Protein AF-A0A4Q3J4V7-F1 (afdb_monomer_lite)

Structure (mmCIF, N/CA/C/O backbone):
data_AF-A0A4Q3J4V7-F1
#
_entry.id   AF-A0A4Q3J4V7-F1
#
loop_
_atom_site.group_PDB
_atom_site.id
_atom_site.type_symbol
_atom_site.label_atom_id
_atom_site.label_alt_id
_atom_site.label_comp_id
_atom_site.label_asym_id
_atom_site.label_entity_id
_atom_site.label_seq_id
_atom_site.pdbx_PDB_ins_code
_atom_site.Cartn_x
_atom_site.Cartn_y
_atom_site.Cartn_z
_atom_site.occupancy
_atom_site.B_iso_or_equiv
_atom_site.auth_seq_id
_atom_site.auth_comp_id
_atom_site.auth_asym_id
_atom_site.auth_atom_id
_atom_site.pdbx_PDB_model_num
ATOM 1 N N . MET A 1 1 ? 8.469 -26.541 -9.248 1.00 63.00 1 MET A N 1
ATOM 2 C CA . MET A 1 1 ? 8.929 -25.384 -8.444 1.00 63.00 1 MET A CA 1
ATOM 3 C C . MET A 1 1 ? 7.756 -24.479 -8.066 1.00 63.00 1 MET A C 1
ATOM 5 O O . MET A 1 1 ? 7.868 -23.739 -7.100 1.00 63.00 1 MET A O 1
ATOM 9 N N . ASP A 1 2 ? 6.599 -24.626 -8.721 1.00 73.81 2 ASP A N 1
ATOM 10 C CA . ASP A 1 2 ? 5.440 -23.741 -8.538 1.00 73.81 2 ASP A CA 1
ATOM 11 C C . ASP A 1 2 ? 4.666 -23.957 -7.233 1.00 73.81 2 ASP A C 1
ATOM 13 O O . ASP A 1 2 ? 4.071 -23.032 -6.686 1.00 73.81 2 ASP A O 1
ATOM 17 N N . THR A 1 3 ? 4.745 -25.159 -6.659 1.00 88.38 3 THR A N 1
ATOM 18 C CA . THR A 1 3 ? 4.132 -25.476 -5.360 1.00 88.38 3 THR A CA 1
ATOM 19 C C . THR A 1 3 ? 4.740 -24.691 -4.197 1.00 88.38 3 THR A C 1
ATOM 21 O O . THR A 1 3 ? 4.086 -24.566 -3.167 1.00 88.38 3 THR A O 1
ATOM 24 N N . LEU A 1 4 ? 5.947 -24.125 -4.355 1.00 91.31 4 LEU A N 1
ATOM 25 C CA . LEU A 1 4 ? 6.576 -23.238 -3.369 1.00 91.31 4 LEU A CA 1
ATOM 26 C C . LEU A 1 4 ? 5.940 -21.838 -3.353 1.00 91.31 4 LEU A C 1
ATOM 28 O O . LEU A 1 4 ? 5.949 -21.174 -2.316 1.00 91.31 4 LEU A O 1
ATOM 32 N N . PHE A 1 5 ? 5.349 -21.389 -4.464 1.00 91.56 5 PHE A N 1
ATOM 33 C CA . PHE A 1 5 ? 4.690 -20.084 -4.509 1.00 91.56 5 PHE A CA 1
ATOM 34 C C . PHE A 1 5 ? 3.386 -20.072 -3.714 1.00 91.56 5 PHE A C 1
ATOM 36 O O . PHE A 1 5 ? 3.064 -19.053 -3.120 1.00 91.56 5 PHE A O 1
ATOM 43 N N . ILE A 1 6 ? 2.685 -21.206 -3.603 1.00 92.62 6 ILE A N 1
ATOM 44 C CA . ILE A 1 6 ? 1.442 -21.315 -2.822 1.00 92.62 6 ILE A CA 1
ATOM 45 C C . ILE A 1 6 ? 1.646 -20.908 -1.346 1.00 92.62 6 ILE A C 1
ATOM 47 O O . ILE A 1 6 ? 0.971 -19.978 -0.894 1.00 92.62 6 ILE A O 1
ATOM 51 N N . PRO A 1 7 ? 2.561 -21.528 -0.570 1.00 93.56 7 PRO A N 1
ATOM 52 C CA . PRO A 1 7 ? 2.788 -21.121 0.814 1.00 93.56 7 PRO A CA 1
ATOM 53 C C . PRO A 1 7 ? 3.361 -19.703 0.922 1.00 93.56 7 PRO A C 1
ATOM 55 O O . PRO A 1 7 ? 3.044 -19.002 1.881 1.00 93.56 7 PRO A O 1
ATOM 58 N N . LEU A 1 8 ? 4.150 -19.243 -0.056 1.00 93.12 8 LEU A N 1
ATOM 59 C CA . LEU A 1 8 ? 4.667 -17.872 -0.072 1.00 93.12 8 LEU A CA 1
ATOM 60 C C . LEU A 1 8 ? 3.542 -16.841 -0.250 1.00 93.12 8 LEU A C 1
ATOM 62 O O . LEU A 1 8 ? 3.508 -15.839 0.462 1.00 93.12 8 LEU A O 1
ATOM 66 N N . SER A 1 9 ? 2.588 -17.104 -1.144 1.00 91.25 9 SER A N 1
ATOM 67 C CA . SER A 1 9 ? 1.397 -16.276 -1.339 1.00 91.25 9 SER A CA 1
ATOM 68 C C . SER A 1 9 ? 0.506 -16.265 -0.098 1.00 91.25 9 SER A C 1
ATOM 70 O O . SER A 1 9 ? 0.012 -15.205 0.283 1.00 91.25 9 SER A O 1
ATOM 72 N N . LEU A 1 10 ? 0.346 -17.407 0.582 1.00 92.62 10 LEU A N 1
ATOM 73 C CA . LEU A 1 10 ? -0.368 -17.471 1.862 1.00 92.62 10 LEU A CA 1
ATOM 74 C C . LEU A 1 10 ? 0.331 -16.638 2.943 1.00 92.62 10 LEU A C 1
ATOM 76 O O . LEU A 1 10 ? -0.327 -15.879 3.653 1.00 92.62 10 LEU A O 1
ATOM 80 N N . ALA A 1 11 ? 1.660 -16.729 3.041 1.00 94.25 11 ALA A N 1
ATOM 81 C CA . ALA A 1 11 ? 2.442 -15.932 3.981 1.00 94.25 11 ALA A CA 1
ATOM 82 C C . ALA A 1 11 ? 2.328 -14.427 3.685 1.00 94.25 11 ALA A C 1
ATOM 84 O O . ALA A 1 11 ? 2.084 -13.638 4.598 1.00 94.25 11 ALA A O 1
ATOM 85 N N . ALA A 1 12 ? 2.428 -14.030 2.413 1.00 91.81 12 ALA A N 1
ATOM 86 C CA . ALA A 1 12 ? 2.227 -12.648 1.984 1.00 91.81 12 ALA A CA 1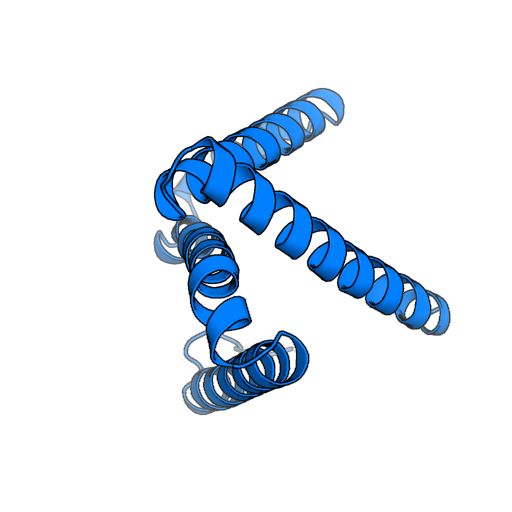
ATOM 87 C C . ALA A 1 12 ? 0.817 -12.142 2.332 1.00 91.81 12 ALA A C 1
ATOM 89 O O . ALA A 1 12 ? 0.672 -11.041 2.860 1.00 91.81 12 ALA A O 1
ATOM 90 N N . GLY A 1 13 ? -0.216 -12.967 2.130 1.00 90.62 13 GLY A N 1
ATOM 91 C CA . GLY A 1 13 ? -1.581 -12.665 2.570 1.00 90.62 13 GLY A CA 1
ATOM 92 C C . GLY A 1 13 ? -1.689 -12.485 4.089 1.00 90.62 13 GLY A C 1
ATOM 93 O O . GLY A 1 13 ? -2.338 -11.552 4.557 1.00 90.62 13 GLY A O 1
ATOM 94 N N . GLY A 1 14 ? -0.992 -13.314 4.871 1.00 92.69 14 GLY A N 1
ATOM 95 C CA . GLY A 1 14 ? -0.904 -13.172 6.327 1.00 92.69 14 GLY A CA 1
ATOM 96 C C . GLY A 1 14 ? -0.281 -11.843 6.769 1.00 92.69 14 GLY A C 1
ATOM 97 O O . GLY A 1 14 ? -0.772 -11.211 7.706 1.00 92.69 14 GLY A O 1
ATOM 98 N N . LEU A 1 15 ? 0.742 -11.360 6.056 1.00 93.06 15 LEU A N 1
ATOM 99 C CA . LEU A 1 15 ? 1.347 -10.050 6.320 1.00 93.06 15 LEU A CA 1
ATOM 100 C C . LEU A 1 15 ? 0.357 -8.893 6.115 1.00 93.06 15 LEU A C 1
ATOM 102 O O . LEU A 1 15 ? 0.439 -7.902 6.839 1.00 93.06 15 LEU A O 1
ATOM 106 N N . LEU A 1 16 ? -0.617 -9.020 5.204 1.00 90.56 16 LEU A N 1
ATOM 107 C CA . LEU A 1 16 ? -1.662 -8.003 5.023 1.00 90.56 16 LEU A CA 1
ATOM 108 C C . LEU A 1 16 ? -2.578 -7.888 6.249 1.00 90.56 16 LEU A C 1
ATOM 110 O O . LEU A 1 16 ? -3.010 -6.788 6.591 1.00 90.56 16 LEU A O 1
ATOM 114 N N . ALA A 1 17 ? -2.843 -8.992 6.954 1.00 89.44 17 ALA A N 1
ATOM 115 C CA . ALA A 1 17 ? -3.605 -8.953 8.203 1.00 89.44 17 ALA A CA 1
ATOM 116 C C . ALA A 1 17 ? -2.829 -8.224 9.313 1.00 89.44 17 ALA A C 1
ATOM 118 O O . ALA A 1 17 ? -3.397 -7.401 10.036 1.00 89.44 17 ALA A O 1
ATOM 119 N N . VAL A 1 18 ? -1.517 -8.471 9.406 1.00 91.88 18 VAL A N 1
ATOM 120 C CA . VAL A 1 18 ? -0.622 -7.758 10.334 1.00 91.88 18 VAL A CA 1
ATOM 121 C C . VAL A 1 18 ? -0.588 -6.266 10.004 1.00 91.88 18 VAL A C 1
ATOM 123 O O . VAL A 1 18 ? -0.755 -5.435 10.899 1.00 91.88 18 VAL A O 1
ATOM 126 N N . GLN A 1 19 ? -0.444 -5.926 8.720 1.00 92.56 19 GLN A N 1
ATOM 127 C CA . GLN A 1 19 ? -0.490 -4.551 8.235 1.00 92.56 19 GLN A CA 1
ATOM 128 C C . GLN A 1 19 ? -1.808 -3.876 8.632 1.00 92.56 19 GLN A C 1
ATOM 130 O O . GLN A 1 19 ? -1.780 -2.823 9.259 1.00 92.56 19 GLN A O 1
ATOM 135 N N . ALA A 1 20 ? -2.962 -4.491 8.362 1.00 90.88 20 ALA A N 1
ATOM 136 C CA . ALA A 1 20 ? -4.260 -3.920 8.724 1.00 90.88 20 ALA A CA 1
ATOM 137 C C . ALA A 1 20 ? -4.386 -3.629 10.233 1.00 90.88 20 ALA A C 1
ATOM 139 O O . ALA A 1 20 ? -4.896 -2.574 10.622 1.00 90.88 20 ALA A O 1
ATOM 140 N N . GLY A 1 21 ? -3.873 -4.522 11.088 1.00 91.56 21 GLY A N 1
ATOM 141 C CA . GLY A 1 21 ? -3.799 -4.302 12.534 1.00 91.56 21 GLY A CA 1
ATOM 142 C C . GLY A 1 21 ? -2.911 -3.111 12.909 1.00 91.56 21 GLY A C 1
ATOM 143 O O . GLY A 1 21 ? -3.335 -2.236 13.668 1.00 91.56 21 GLY A O 1
ATOM 144 N N . ALA A 1 22 ? -1.707 -3.028 12.336 1.00 94.81 22 ALA A N 1
ATOM 145 C CA . ALA A 1 22 ? -0.797 -1.900 12.541 1.00 94.81 22 ALA A CA 1
ATOM 146 C C . ALA A 1 22 ? -1.416 -0.567 12.075 1.00 94.81 22 ALA A C 1
ATOM 148 O O . ALA A 1 22 ? -1.323 0.441 12.779 1.00 94.81 22 ALA A O 1
ATOM 149 N N . ASN A 1 23 ? -2.121 -0.567 10.938 1.00 93.75 23 ASN A N 1
ATOM 150 C CA . ASN A 1 23 ? -2.818 0.600 10.385 1.00 93.75 23 ASN A CA 1
ATOM 151 C C . ASN A 1 23 ? -3.903 1.103 11.330 1.00 93.75 23 ASN A C 1
ATOM 153 O O . ASN A 1 23 ? -3.999 2.303 11.580 1.00 93.75 23 ASN A O 1
ATOM 157 N N . ALA A 1 24 ? -4.703 0.188 11.881 1.00 93.81 24 ALA A N 1
ATOM 158 C CA . ALA A 1 24 ? -5.760 0.531 12.821 1.00 93.81 24 ALA A CA 1
ATOM 159 C C . ALA A 1 24 ? -5.192 1.162 14.100 1.00 93.81 24 ALA A C 1
ATOM 161 O O . ALA A 1 24 ? -5.722 2.161 14.586 1.00 93.81 24 ALA A O 1
ATOM 162 N N . GLN A 1 25 ? -4.089 0.626 14.629 1.00 96.19 25 GLN A N 1
ATOM 163 C CA . GLN A 1 25 ? -3.445 1.175 15.823 1.00 96.19 25 GLN A CA 1
ATOM 164 C C . GLN A 1 25 ? -2.812 2.545 15.556 1.00 96.19 25 GLN A C 1
ATOM 166 O O . GLN A 1 25 ? -3.015 3.473 16.338 1.00 96.19 25 GLN A O 1
ATOM 171 N N . LEU A 1 26 ? -2.127 2.713 14.422 1.00 96.25 26 LEU A N 1
ATOM 172 C CA . LEU A 1 26 ? -1.565 4.005 14.032 1.00 96.25 26 LEU A CA 1
ATOM 173 C C . LEU A 1 26 ? -2.663 5.043 13.751 1.00 96.25 26 LEU A C 1
ATOM 175 O O . LEU A 1 26 ? -2.519 6.206 14.122 1.00 96.25 26 LEU A O 1
ATOM 179 N N . SER A 1 27 ? -3.790 4.634 13.164 1.00 97.12 27 SER A N 1
ATOM 180 C CA . SER A 1 27 ? -4.954 5.506 12.960 1.00 97.12 27 SER A CA 1
ATOM 181 C C . SER A 1 27 ? -5.573 5.958 14.274 1.00 97.12 27 SER A C 1
ATOM 183 O O . SER A 1 27 ? -6.009 7.101 14.360 1.00 97.12 27 SER A O 1
ATOM 185 N N . LYS A 1 28 ? -5.613 5.096 15.297 1.00 96.44 28 LYS A N 1
ATOM 186 C CA . LYS A 1 28 ? -6.057 5.494 16.639 1.00 96.44 28 LYS A CA 1
ATOM 187 C C . LYS A 1 28 ? -5.089 6.494 17.266 1.00 96.44 28 LYS A C 1
ATOM 189 O O . LYS A 1 28 ? -5.536 7.496 17.805 1.00 96.44 28 LYS A O 1
ATOM 194 N N . ALA A 1 29 ? -3.783 6.248 17.157 1.00 97.50 2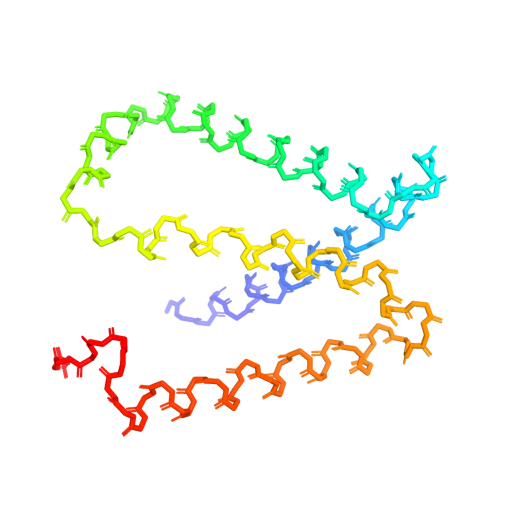9 ALA A N 1
ATOM 195 C CA . ALA A 1 29 ? -2.756 7.122 17.726 1.00 97.50 29 ALA A CA 1
ATOM 196 C C . ALA A 1 29 ? -2.713 8.510 17.063 1.00 97.50 29 ALA A C 1
ATOM 198 O O . ALA A 1 29 ? -2.514 9.514 17.736 1.00 97.50 29 ALA A O 1
ATOM 199 N N . THR A 1 30 ? -2.915 8.571 15.746 1.00 96.75 30 THR A N 1
ATOM 200 C CA . THR A 1 30 ? -2.911 9.823 14.969 1.00 96.75 30 THR A CA 1
ATOM 201 C C . THR A 1 30 ? -4.280 10.502 14.897 1.00 96.75 30 THR A C 1
ATOM 203 O O . THR A 1 30 ? -4.378 11.626 14.412 1.00 96.75 30 THR A O 1
ATOM 206 N N . GLY A 1 31 ? -5.350 9.821 15.318 1.00 96.69 31 GLY A N 1
ATOM 207 C CA . GLY A 1 31 ? -6.729 10.292 15.177 1.00 96.69 31 GLY A CA 1
ATOM 208 C C . GLY A 1 31 ? -7.236 10.373 13.730 1.00 96.69 31 GLY A C 1
ATOM 209 O O . GLY A 1 31 ? -8.326 10.891 13.505 1.00 96.69 31 GLY A O 1
ATOM 210 N N . SER A 1 32 ? -6.477 9.887 12.737 1.00 95.94 32 SER A N 1
ATOM 211 C CA . SER A 1 32 ? -6.842 9.993 11.321 1.00 95.94 32 SER A CA 1
ATOM 212 C C . SER A 1 32 ? -6.364 8.788 10.497 1.00 95.94 32 SER A C 1
ATOM 214 O O . SER A 1 32 ? -5.162 8.507 10.459 1.00 95.94 32 SER A O 1
ATOM 216 N N . PRO A 1 33 ? -7.264 8.104 9.761 1.00 93.56 33 PRO A N 1
ATOM 217 C CA . PRO A 1 33 ? -6.885 6.995 8.884 1.00 93.56 33 PRO A CA 1
ATOM 218 C C . PRO A 1 33 ? -5.993 7.464 7.731 1.00 93.56 33 PRO A C 1
ATOM 220 O O . PRO A 1 33 ? -5.094 6.738 7.309 1.00 93.56 33 PRO A O 1
ATOM 223 N N . PHE A 1 34 ? -6.191 8.697 7.255 1.00 95.69 34 PHE A N 1
ATOM 224 C CA . PHE A 1 34 ? -5.380 9.283 6.191 1.00 95.69 34 PHE A CA 1
ATOM 225 C C . PHE A 1 34 ? -3.966 9.596 6.677 1.00 95.69 34 PHE A C 1
ATOM 227 O O . PHE A 1 34 ? -3.007 9.251 5.997 1.00 95.69 34 PHE A O 1
ATOM 234 N N . ALA A 1 35 ? -3.817 10.170 7.877 1.00 95.44 35 ALA A N 1
ATOM 235 C CA . ALA A 1 35 ? -2.497 10.436 8.450 1.00 95.44 35 ALA A CA 1
ATOM 236 C C . ALA A 1 35 ? -1.711 9.135 8.673 1.00 95.44 35 ALA A C 1
ATOM 238 O O . ALA A 1 35 ? -0.558 9.029 8.256 1.00 95.44 35 ALA A O 1
ATOM 239 N N . ALA A 1 36 ? -2.353 8.119 9.260 1.00 94.94 36 ALA A N 1
ATOM 240 C CA . ALA A 1 36 ? -1.739 6.811 9.472 1.00 94.94 36 ALA A CA 1
ATOM 241 C C . ALA A 1 36 ? -1.300 6.146 8.162 1.00 94.94 36 ALA A C 1
ATOM 243 O O . ALA A 1 36 ? -0.177 5.653 8.062 1.00 94.94 36 ALA A O 1
ATOM 244 N N . THR A 1 37 ? -2.165 6.173 7.146 1.00 94.06 37 THR A N 1
ATOM 245 C CA . THR A 1 37 ? -1.863 5.600 5.830 1.00 94.06 37 THR A CA 1
ATOM 246 C C . THR A 1 37 ? -0.701 6.327 5.157 1.00 94.06 37 THR A C 1
ATOM 248 O O . THR A 1 37 ? 0.218 5.676 4.667 1.00 94.06 37 THR A O 1
ATOM 251 N N . THR A 1 38 ? -0.684 7.663 5.191 1.00 95.12 38 THR A N 1
ATOM 252 C CA . THR A 1 38 ? 0.417 8.469 4.644 1.00 95.12 38 THR A CA 1
ATOM 253 C C . THR A 1 38 ? 1.748 8.114 5.296 1.00 95.12 38 THR A C 1
ATOM 255 O O . THR A 1 38 ? 2.718 7.857 4.587 1.00 95.12 38 THR A O 1
ATOM 258 N N . ILE A 1 39 ? 1.801 8.039 6.633 1.00 95.19 39 ILE A N 1
ATOM 259 C CA . ILE A 1 39 ? 3.029 7.689 7.364 1.00 95.19 39 ILE A CA 1
ATOM 260 C C . ILE A 1 39 ? 3.557 6.326 6.907 1.00 95.19 39 ILE A C 1
ATOM 262 O O . ILE A 1 39 ? 4.741 6.191 6.607 1.00 95.19 39 ILE A O 1
ATOM 266 N N . GLN A 1 40 ? 2.690 5.319 6.807 1.00 92.81 40 GLN A N 1
ATOM 267 C CA . GLN A 1 40 ? 3.130 3.984 6.412 1.00 92.81 40 GLN A CA 1
ATOM 268 C C . GLN A 1 40 ? 3.567 3.882 4.957 1.00 92.81 40 GLN A C 1
ATOM 270 O O . GLN A 1 40 ? 4.571 3.232 4.676 1.00 92.81 40 GLN A O 1
ATOM 275 N N . VAL A 1 41 ? 2.847 4.523 4.036 1.00 93.06 41 VAL A N 1
ATOM 276 C CA . VAL A 1 41 ? 3.225 4.528 2.618 1.00 93.06 41 VAL A CA 1
ATOM 277 C C . VAL A 1 41 ? 4.572 5.227 2.433 1.00 93.06 41 VAL A C 1
ATOM 279 O O . VAL A 1 41 ? 5.409 4.729 1.685 1.00 93.06 41 VAL A O 1
ATOM 282 N N . VAL A 1 42 ? 4.833 6.316 3.165 1.00 95.06 42 VAL A N 1
ATOM 283 C CA . VAL A 1 42 ? 6.145 6.980 3.165 1.00 95.06 42 VAL A CA 1
ATOM 284 C C . VAL A 1 42 ? 7.234 6.054 3.706 1.00 95.06 42 VAL A C 1
ATOM 286 O O . VAL A 1 42 ? 8.271 5.913 3.066 1.00 95.06 42 VAL A O 1
ATOM 289 N N . LEU A 1 43 ? 7.010 5.379 4.838 1.00 95.25 43 LEU A N 1
ATOM 290 C CA . LEU A 1 43 ? 7.987 4.435 5.395 1.00 95.25 43 LEU A CA 1
ATOM 291 C C . LEU A 1 43 ? 8.286 3.275 4.434 1.00 95.25 43 LEU A C 1
ATOM 293 O O . LEU A 1 43 ? 9.448 2.921 4.242 1.00 95.25 43 LEU A O 1
ATOM 297 N N . ALA A 1 44 ? 7.258 2.720 3.790 1.00 93.94 44 ALA A N 1
ATOM 298 C CA . ALA A 1 44 ? 7.416 1.675 2.785 1.00 93.94 44 ALA A CA 1
ATOM 299 C C . ALA A 1 44 ? 8.191 2.177 1.554 1.00 93.94 44 ALA A C 1
ATOM 301 O O . ALA A 1 44 ? 9.109 1.504 1.088 1.00 93.94 44 ALA A O 1
ATOM 302 N N . ALA A 1 45 ? 7.872 3.376 1.057 1.00 93.88 45 ALA A N 1
ATOM 303 C CA . ALA A 1 45 ? 8.574 3.987 -0.068 1.00 93.88 45 ALA A CA 1
ATOM 304 C C . ALA A 1 45 ? 10.053 4.256 0.252 1.00 93.88 45 ALA A C 1
ATOM 306 O O . ALA A 1 45 ? 10.917 3.969 -0.574 1.00 93.88 45 ALA A O 1
ATOM 307 N N . LEU A 1 46 ? 10.360 4.748 1.458 1.00 96.62 46 LEU A N 1
ATOM 308 C CA . LEU A 1 46 ? 11.735 4.963 1.915 1.00 96.62 46 LEU A CA 1
ATOM 309 C C . LEU A 1 46 ? 12.512 3.649 2.018 1.00 96.62 46 LEU A C 1
ATOM 311 O O . LEU A 1 46 ? 13.652 3.583 1.564 1.00 96.62 46 LEU A O 1
ATOM 315 N N . LEU A 1 47 ? 11.896 2.593 2.557 1.00 96.50 47 LEU A N 1
ATOM 316 C CA . LEU A 1 47 ? 12.508 1.265 2.602 1.00 96.50 47 LEU A CA 1
ATOM 317 C C . LEU A 1 47 ? 12.849 0.767 1.191 1.00 96.50 47 LEU A C 1
ATOM 319 O O . LEU A 1 47 ? 13.978 0.349 0.947 1.00 96.50 47 LEU A O 1
ATOM 323 N N . LEU A 1 48 ? 11.901 0.846 0.253 1.00 95.25 48 LEU A N 1
ATOM 324 C CA . LEU A 1 48 ? 12.119 0.423 -1.133 1.00 95.25 48 LEU A CA 1
ATOM 325 C C . LEU A 1 48 ? 13.177 1.274 -1.841 1.00 95.25 48 LEU A C 1
ATOM 327 O O . LEU A 1 48 ? 13.981 0.735 -2.597 1.00 95.25 48 LEU A O 1
ATOM 331 N N . LEU A 1 49 ? 13.229 2.579 -1.567 1.00 95.50 49 LEU A N 1
ATOM 332 C CA . LEU A 1 49 ? 14.271 3.462 -2.085 1.00 95.50 49 LEU A CA 1
ATOM 333 C C . LEU A 1 49 ? 15.660 3.046 -1.581 1.00 95.50 49 LEU A C 1
ATOM 335 O O . LEU A 1 49 ? 16.595 2.957 -2.374 1.00 95.50 49 LEU A O 1
ATOM 339 N N . ILE A 1 50 ? 15.794 2.745 -0.285 1.00 96.75 50 ILE A N 1
ATOM 340 C CA . ILE A 1 50 ? 17.048 2.249 0.296 1.00 96.75 50 ILE A CA 1
ATOM 341 C C . ILE A 1 50 ? 17.451 0.932 -0.372 1.00 96.75 50 ILE A C 1
ATOM 343 O O . ILE A 1 50 ? 18.590 0.796 -0.810 1.00 96.75 50 ILE A O 1
ATOM 347 N N . VAL A 1 51 ? 16.520 -0.015 -0.518 1.00 97.25 51 VAL A N 1
ATOM 348 C CA . VAL A 1 51 ? 16.781 -1.291 -1.202 1.00 97.25 51 VAL A CA 1
ATOM 349 C C . VAL A 1 51 ? 17.219 -1.066 -2.652 1.00 97.25 51 VAL A C 1
ATOM 351 O O . VAL A 1 51 ? 18.185 -1.686 -3.097 1.00 97.25 51 VAL A O 1
AT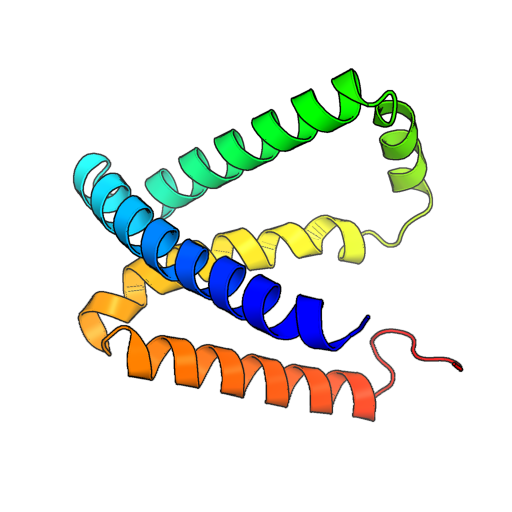OM 354 N N . ALA A 1 52 ? 16.579 -0.153 -3.386 1.00 96.75 52 ALA A N 1
ATOM 355 C CA . ALA A 1 52 ? 16.956 0.167 -4.763 1.00 96.75 52 ALA A CA 1
ATOM 356 C C . ALA A 1 52 ? 18.386 0.729 -4.860 1.00 96.75 52 ALA A C 1
ATOM 358 O O . ALA A 1 52 ? 19.143 0.374 -5.763 1.00 96.75 52 ALA A O 1
ATOM 359 N N . ILE A 1 53 ? 18.788 1.568 -3.902 1.00 96.44 53 ILE A N 1
ATOM 360 C CA . ILE A 1 53 ? 20.157 2.093 -3.819 1.00 96.44 53 ILE A CA 1
ATOM 361 C C . ILE A 1 53 ? 21.148 0.968 -3.494 1.00 96.44 53 ILE A C 1
ATOM 363 O O . ILE A 1 53 ? 22.146 0.820 -4.195 1.00 96.44 53 ILE A O 1
ATOM 367 N N . LEU A 1 54 ? 20.864 0.149 -2.477 1.00 97.25 54 LEU A N 1
ATOM 368 C CA . LEU A 1 54 ? 21.752 -0.933 -2.029 1.00 97.25 54 LEU A CA 1
ATOM 369 C C . LEU A 1 54 ? 21.934 -2.036 -3.079 1.00 97.25 54 LEU A C 1
ATOM 371 O O . LEU A 1 54 ? 22.984 -2.668 -3.133 1.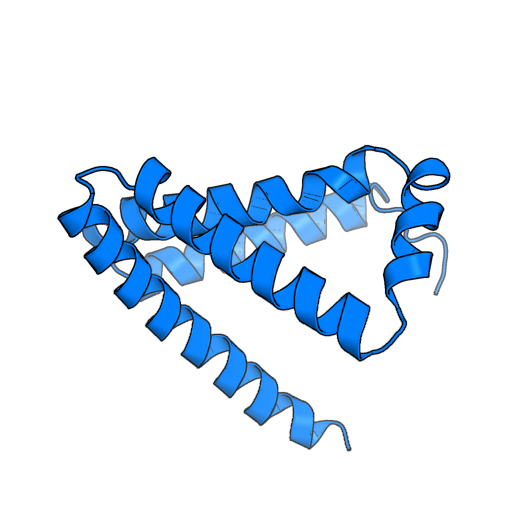00 97.25 54 LEU A O 1
ATOM 375 N N . THR A 1 55 ? 20.928 -2.254 -3.924 1.00 97.38 55 THR A N 1
ATOM 376 C CA . THR A 1 55 ? 20.981 -3.214 -5.038 1.00 97.38 55 THR A CA 1
ATOM 377 C C . THR A 1 55 ? 21.558 -2.618 -6.325 1.00 97.38 55 THR A C 1
ATOM 379 O O . THR A 1 55 ? 21.676 -3.329 -7.319 1.00 97.38 55 THR A O 1
ATOM 382 N N . GLY A 1 56 ? 21.911 -1.326 -6.342 1.00 94.25 56 GLY A N 1
ATOM 383 C CA . GLY A 1 56 ? 22.429 -0.640 -7.531 1.00 94.25 56 GLY A CA 1
ATOM 384 C C . GLY A 1 56 ? 21.389 -0.415 -8.635 1.00 94.25 56 GLY A C 1
ATOM 385 O O . GLY A 1 56 ? 21.747 -0.113 -9.770 1.00 94.25 56 GLY A O 1
ATOM 386 N N . THR A 1 57 ? 20.097 -0.545 -8.325 1.00 94.25 57 THR A N 1
ATOM 387 C CA . THR A 1 57 ? 18.992 -0.438 -9.293 1.00 94.25 57 THR A CA 1
ATOM 388 C C . THR A 1 57 ? 18.386 0.965 -9.372 1.00 94.25 57 THR A C 1
ATOM 390 O O . THR A 1 57 ? 17.470 1.201 -10.156 1.00 94.25 57 THR A O 1
ATOM 393 N N . SER A 1 58 ? 18.917 1.939 -8.628 1.00 90.50 58 SER A N 1
ATOM 394 C CA . SER A 1 58 ? 18.419 3.324 -8.604 1.00 90.50 58 SER A CA 1
ATOM 395 C C . SER A 1 58 ? 18.439 4.025 -9.972 1.00 90.50 58 SER A C 1
ATOM 397 O O . SER A 1 58 ? 17.605 4.892 -10.230 1.00 90.50 58 SER A O 1
ATOM 399 N N . ALA A 1 59 ? 19.325 3.624 -10.890 1.00 90.44 59 ALA A N 1
ATOM 400 C CA . ALA A 1 59 ? 19.339 4.138 -12.262 1.00 90.44 59 ALA A CA 1
ATOM 401 C C . ALA A 1 59 ? 18.033 3.837 -13.031 1.00 90.44 59 ALA A C 1
ATOM 403 O O . ALA A 1 59 ? 17.665 4.589 -13.936 1.00 90.44 59 ALA A O 1
ATOM 404 N N . ALA A 1 60 ? 17.290 2.791 -12.640 1.00 89.38 60 ALA A N 1
ATOM 405 C CA . ALA A 1 60 ? 16.025 2.407 -13.268 1.00 89.38 60 ALA A CA 1
ATOM 406 C C . ALA A 1 60 ? 14.934 3.484 -13.138 1.00 89.38 60 ALA A C 1
ATOM 408 O O . ALA A 1 60 ? 14.050 3.562 -13.992 1.00 89.38 60 ALA A O 1
ATOM 409 N N . PHE A 1 61 ? 15.018 4.376 -12.141 1.00 88.44 61 PHE A N 1
ATOM 410 C CA . PHE A 1 61 ? 14.080 5.496 -12.006 1.00 88.44 61 PHE A CA 1
ATOM 411 C C . PHE A 1 61 ? 14.110 6.451 -13.212 1.00 88.44 61 PHE A C 1
ATOM 413 O O . PHE A 1 61 ? 13.109 7.109 -13.497 1.00 88.44 61 PHE A O 1
ATOM 420 N N . GLY A 1 62 ? 15.211 6.492 -13.975 1.00 87.50 62 GLY A N 1
ATOM 421 C CA . GLY A 1 62 ? 15.308 7.274 -15.212 1.00 87.50 62 GLY A CA 1
ATOM 422 C C . GLY A 1 62 ? 14.322 6.835 -16.304 1.00 87.50 62 GLY A C 1
ATOM 423 O O . GLY A 1 62 ? 13.923 7.657 -17.132 1.00 87.50 62 GLY A O 1
ATOM 424 N N . GLY A 1 63 ? 13.867 5.577 -16.272 1.00 87.38 63 GLY A N 1
ATOM 425 C CA . GLY A 1 63 ? 12.889 5.028 -17.214 1.00 87.38 63 GLY A CA 1
ATOM 426 C C . GLY A 1 63 ? 11.488 5.631 -17.085 1.00 87.38 63 GLY A C 1
ATOM 427 O O . GLY A 1 63 ? 10.701 5.529 -18.021 1.00 87.38 63 GLY A O 1
ATOM 428 N N . LEU A 1 64 ? 11.183 6.328 -15.983 1.00 85.31 64 LEU A N 1
ATOM 429 C CA . LEU A 1 64 ? 9.857 6.899 -15.717 1.00 85.31 64 LEU A CA 1
ATOM 430 C C . LEU A 1 64 ? 9.379 7.861 -16.818 1.00 85.31 64 LEU A C 1
ATOM 432 O O . LEU A 1 64 ? 8.183 7.970 -17.065 1.00 85.31 64 LEU A O 1
ATOM 436 N N . ARG A 1 65 ? 10.307 8.528 -17.517 1.00 84.50 65 ARG A N 1
ATOM 437 C CA . ARG A 1 65 ? 9.992 9.454 -18.621 1.00 84.50 65 ARG A CA 1
ATOM 438 C C . ARG A 1 65 ? 9.386 8.768 -19.848 1.00 84.50 65 ARG A C 1
ATOM 440 O O . ARG A 1 65 ? 8.722 9.435 -20.631 1.00 84.50 65 ARG A O 1
ATOM 447 N N . ALA A 1 66 ? 9.651 7.476 -20.033 1.00 87.38 66 ALA A N 1
ATOM 448 C CA . ALA A 1 66 ? 9.215 6.710 -21.199 1.00 87.38 66 ALA A CA 1
ATOM 449 C C . ALA A 1 66 ? 7.896 5.956 -20.964 1.00 87.38 66 ALA A C 1
ATOM 451 O O . ALA A 1 66 ? 7.392 5.300 -21.872 1.00 87.38 66 ALA A O 1
ATOM 452 N N . VAL A 1 67 ? 7.345 6.020 -19.750 1.00 87.00 67 VAL A N 1
ATOM 453 C CA . VAL A 1 67 ? 6.188 5.224 -19.342 1.00 87.00 67 VAL A CA 1
ATOM 454 C C . VAL A 1 67 ? 4.930 6.103 -19.322 1.00 87.00 67 VAL A C 1
ATOM 456 O O . VAL A 1 67 ? 5.007 7.254 -18.882 1.00 87.00 67 VAL A O 1
ATOM 459 N N . PRO A 1 68 ? 3.757 5.598 -19.756 1.00 88.69 68 PRO A N 1
ATOM 460 C CA . PRO A 1 68 ? 2.494 6.306 -19.591 1.00 88.69 68 PRO A CA 1
ATOM 461 C C . PRO A 1 68 ? 2.283 6.752 -18.141 1.00 88.69 68 PRO A C 1
ATOM 463 O O . PRO A 1 68 ? 2.454 5.969 -17.206 1.00 88.69 68 PRO A O 1
ATOM 466 N N . TRP A 1 69 ? 1.865 8.007 -17.954 1.00 84.75 69 TRP A N 1
ATOM 467 C CA . TRP A 1 69 ? 1.684 8.615 -16.629 1.00 84.75 69 TRP A CA 1
ATOM 468 C C . TRP A 1 69 ? 0.799 7.771 -15.697 1.00 84.75 69 TRP A C 1
ATOM 470 O O . TRP A 1 69 ? 1.033 7.737 -14.489 1.00 84.75 69 TRP A O 1
ATOM 480 N N . TRP A 1 70 ? -0.176 7.047 -16.257 1.00 83.75 70 TRP A N 1
ATOM 481 C CA . TRP A 1 70 ? -1.103 6.226 -15.490 1.00 83.75 70 TRP A CA 1
ATOM 482 C C . TRP A 1 70 ? -0.448 5.001 -14.825 1.00 83.75 70 TRP A C 1
ATOM 484 O O . TRP A 1 70 ? -0.924 4.560 -13.782 1.00 83.75 70 TRP A O 1
ATOM 494 N N . HIS A 1 71 ? 0.684 4.493 -15.336 1.00 85.69 71 HIS A N 1
ATOM 495 C CA . HIS A 1 71 ? 1.439 3.438 -14.641 1.00 85.69 71 HIS A CA 1
ATOM 496 C C . HIS A 1 71 ? 2.007 3.963 -13.315 1.00 85.69 71 HIS A C 1
ATOM 498 O O . HIS A 1 71 ? 2.007 3.257 -12.309 1.00 85.69 71 HIS A O 1
ATOM 504 N N . ALA A 1 72 ? 2.462 5.221 -13.295 1.00 83.38 72 ALA A N 1
ATOM 505 C CA . ALA A 1 72 ? 3.088 5.824 -12.121 1.00 83.38 72 ALA A CA 1
ATOM 506 C C . ALA A 1 72 ? 2.080 6.090 -10.991 1.00 83.38 72 ALA A C 1
ATOM 508 O O . ALA A 1 72 ? 2.373 5.856 -9.820 1.00 83.38 72 ALA A O 1
ATOM 509 N N . ILE A 1 73 ? 0.865 6.529 -11.330 1.00 85.50 73 ILE A N 1
ATOM 510 C CA . ILE A 1 73 ? -0.213 6.743 -10.348 1.00 85.50 73 ILE A CA 1
ATOM 511 C C . ILE A 1 73 ? -0.889 5.450 -9.874 1.00 85.50 73 ILE A C 1
ATOM 513 O O . ILE A 1 73 ? -1.707 5.517 -8.959 1.00 85.50 73 ILE A O 1
ATOM 517 N N . GLY A 1 74 ? -0.514 4.270 -10.383 1.00 83.75 74 GLY A N 1
ATOM 518 C CA . GLY A 1 74 ? -0.993 2.989 -9.845 1.00 83.75 74 GLY A CA 1
ATOM 519 C C . GLY A 1 74 ? -0.766 2.849 -8.331 1.00 83.75 74 GLY A C 1
ATOM 520 O O . GLY A 1 74 ? -1.603 2.294 -7.622 1.00 83.75 74 GLY A O 1
ATOM 521 N N . GLY A 1 75 ? 0.299 3.461 -7.795 1.00 83.25 75 GLY A N 1
ATOM 522 C CA . GLY A 1 75 ? 0.573 3.503 -6.353 1.00 83.25 75 GLY A CA 1
ATOM 523 C C . GLY A 1 75 ? -0.485 4.238 -5.512 1.00 83.25 75 GLY A C 1
ATOM 524 O O . GLY A 1 75 ? -0.610 3.965 -4.318 1.00 83.25 75 GLY A O 1
ATOM 525 N N . VAL A 1 76 ? -1.298 5.117 -6.113 1.00 89.19 76 VAL A N 1
ATOM 526 C CA . VAL A 1 76 ? -2.418 5.787 -5.426 1.00 89.19 76 VAL A CA 1
ATOM 527 C C . VAL A 1 76 ? -3.466 4.766 -4.976 1.00 89.19 76 VAL A C 1
ATOM 529 O O . VAL A 1 76 ? -4.015 4.896 -3.881 1.00 89.19 76 VAL A O 1
ATOM 532 N N . ALA A 1 77 ? -3.696 3.710 -5.765 1.00 89.56 77 ALA A N 1
ATOM 533 C CA . ALA A 1 77 ? -4.633 2.647 -5.411 1.00 89.56 77 ALA A CA 1
ATOM 534 C C . ALA A 1 77 ? -4.228 1.937 -4.109 1.00 89.56 77 ALA A C 1
ATOM 536 O O . ALA A 1 77 ? -5.091 1.649 -3.284 1.00 89.56 77 ALA A O 1
ATOM 537 N N . THR A 1 78 ? -2.925 1.737 -3.872 1.00 89.81 78 THR A N 1
ATOM 538 C CA . THR A 1 78 ? -2.407 1.164 -2.617 1.00 89.81 78 THR A CA 1
ATOM 539 C C . THR A 1 78 ? -2.754 2.031 -1.411 1.00 89.81 78 THR A C 1
ATOM 541 O O . THR A 1 78 ? -3.231 1.517 -0.399 1.00 89.81 78 THR A O 1
ATOM 544 N N . ALA A 1 79 ? -2.553 3.349 -1.506 1.00 92.25 79 ALA A N 1
ATOM 545 C CA . ALA A 1 79 ? -2.891 4.262 -0.416 1.00 92.25 79 ALA A CA 1
ATOM 546 C C . ALA A 1 79 ? -4.403 4.259 -0.132 1.00 92.25 79 ALA A C 1
ATOM 548 O O . ALA A 1 79 ? -4.819 4.188 1.023 1.00 92.25 79 ALA A O 1
ATOM 549 N N . LEU A 1 80 ? -5.234 4.272 -1.178 1.00 93.00 80 LEU A N 1
ATOM 550 C CA . LEU A 1 80 ? -6.688 4.202 -1.023 1.00 93.00 80 LEU A CA 1
ATOM 551 C C . LEU A 1 80 ? -7.132 2.874 -0.406 1.00 93.00 80 LEU A C 1
ATOM 553 O O . LEU A 1 80 ? -7.912 2.888 0.540 1.00 93.00 80 LEU A O 1
ATOM 557 N N . TYR A 1 81 ? -6.588 1.749 -0.874 1.00 93.06 81 TYR A N 1
ATOM 558 C CA . TYR A 1 81 ? -6.870 0.422 -0.329 1.00 93.06 81 TYR A CA 1
ATOM 559 C C . TYR A 1 81 ? -6.578 0.357 1.174 1.00 93.06 81 TYR A C 1
ATOM 561 O O . TYR A 1 81 ? -7.441 -0.039 1.957 1.00 93.06 81 TYR A O 1
ATOM 569 N N . VAL A 1 82 ? -5.396 0.820 1.595 1.00 93.75 82 VAL A N 1
ATOM 570 C CA . VAL A 1 82 ? -4.996 0.839 3.008 1.00 93.75 82 VAL A CA 1
ATOM 571 C C . VAL A 1 82 ? -5.915 1.732 3.850 1.00 93.75 82 VAL A C 1
ATOM 573 O O . VAL A 1 82 ? -6.370 1.322 4.920 1.00 93.75 82 VAL A O 1
ATOM 576 N N . ALA A 1 83 ? -6.250 2.932 3.371 1.00 94.81 83 ALA A N 1
ATOM 577 C CA . ALA A 1 83 ? -7.187 3.802 4.078 1.00 94.81 83 ALA A CA 1
ATOM 578 C C . ALA A 1 83 ? -8.578 3.152 4.191 1.00 94.81 83 ALA A C 1
ATOM 580 O O . ALA A 1 83 ? -9.198 3.172 5.260 1.00 94.81 83 ALA A O 1
ATOM 581 N N . SER A 1 84 ? -9.053 2.511 3.118 1.00 94.12 84 SER A N 1
ATOM 582 C CA . SER A 1 84 ? -10.310 1.766 3.106 1.00 94.12 84 SER A CA 1
ATOM 583 C C . SER A 1 84 ? -10.307 0.618 4.110 1.00 94.12 84 SER A C 1
ATOM 585 O O . SER A 1 84 ? -11.317 0.433 4.784 1.00 94.12 84 SER A O 1
ATOM 587 N N . THR A 1 85 ? -9.201 -0.113 4.300 1.00 94.62 85 THR A N 1
ATOM 588 C CA . THR A 1 85 ? -9.172 -1.200 5.295 1.00 94.62 85 THR A CA 1
ATOM 589 C C . THR A 1 85 ? -9.422 -0.674 6.708 1.00 94.62 85 THR A C 1
ATOM 591 O O . THR A 1 85 ? -10.194 -1.271 7.454 1.00 94.62 85 THR A O 1
ATOM 594 N N . ILE A 1 86 ? -8.843 0.480 7.064 1.00 94.56 86 ILE A N 1
ATOM 595 C CA . ILE A 1 86 ? -9.039 1.112 8.382 1.00 94.56 86 ILE A CA 1
ATOM 596 C C . ILE A 1 86 ? -10.504 1.529 8.579 1.00 94.56 86 ILE A C 1
ATOM 598 O O . ILE A 1 86 ? -11.062 1.360 9.661 1.00 94.56 86 ILE A O 1
ATOM 602 N N . LEU A 1 87 ? -11.131 2.066 7.530 1.00 95.25 87 LEU A N 1
ATOM 603 C CA . LEU A 1 87 ? -12.501 2.584 7.570 1.00 95.25 87 LEU A CA 1
ATOM 604 C C . LEU A 1 87 ? -13.571 1.483 7.537 1.00 95.25 87 LEU A C 1
ATOM 606 O O . LEU A 1 87 ? -14.626 1.621 8.159 1.00 95.25 87 LEU A O 1
ATOM 610 N N . VAL A 1 88 ? -13.325 0.411 6.784 1.00 95.88 88 VAL A N 1
ATOM 611 C CA . VAL A 1 88 ? -14.326 -0.611 6.453 1.00 95.88 88 VAL A CA 1
ATOM 612 C C . VAL A 1 88 ? -14.290 -1.781 7.434 1.00 95.88 88 VAL A C 1
ATOM 614 O O . VAL A 1 88 ? -15.351 -2.279 7.813 1.00 95.88 88 VAL A O 1
ATOM 617 N N . PHE A 1 89 ? -13.107 -2.204 7.898 1.00 95.19 89 PHE A N 1
ATOM 618 C CA . PHE A 1 89 ? -12.980 -3.377 8.774 1.00 95.19 89 PHE A CA 1
ATOM 619 C C . PHE A 1 89 ? -13.794 -3.263 10.073 1.00 95.19 89 PHE A C 1
ATOM 621 O O . PHE A 1 89 ? -14.456 -4.241 10.415 1.00 95.19 89 PHE A O 1
ATOM 628 N N . PRO A 1 90 ? -13.847 -2.110 10.773 1.00 92.69 90 PRO A N 1
ATOM 629 C CA . PRO A 1 90 ? -14.674 -1.971 11.974 1.00 92.69 90 PRO A CA 1
ATOM 630 C C . PRO A 1 90 ? -16.183 -2.057 11.710 1.00 92.69 90 PRO A C 1
ATOM 632 O O . PRO A 1 90 ? -16.945 -2.292 12.641 1.00 92.69 90 PRO A O 1
ATOM 635 N N . ARG A 1 91 ? -16.624 -1.828 10.464 1.00 95.12 91 ARG A N 1
ATOM 636 C CA . ARG A 1 91 ? -18.045 -1.783 10.086 1.00 95.12 91 ARG A CA 1
ATOM 637 C C . ARG A 1 91 ? -18.554 -3.118 9.555 1.00 95.12 91 ARG A C 1
ATOM 639 O O . ARG A 1 91 ? -19.666 -3.509 9.882 1.00 95.12 91 ARG A O 1
ATOM 646 N N . LEU A 1 92 ? -17.760 -3.788 8.720 1.00 95.62 92 LEU A N 1
ATOM 647 C CA . LEU A 1 92 ? -18.162 -5.023 8.034 1.00 95.62 92 LEU A CA 1
ATOM 648 C C . LEU A 1 92 ? -17.461 -6.276 8.577 1.00 95.62 92 LEU A C 1
ATOM 650 O O . LEU A 1 92 ? -17.866 -7.391 8.263 1.00 95.62 92 LEU A O 1
ATOM 654 N N . GLY A 1 93 ? -16.410 -6.111 9.382 1.00 94.25 93 GLY A N 1
ATOM 655 C CA . GLY A 1 93 ? -15.491 -7.189 9.737 1.00 94.25 93 GLY A CA 1
ATOM 656 C C . GLY A 1 93 ? -14.478 -7.479 8.623 1.00 94.25 93 GLY A C 1
ATOM 657 O O . GLY A 1 93 ? -14.732 -7.254 7.438 1.00 94.25 93 GLY A O 1
ATOM 658 N N . ALA A 1 94 ? -13.305 -7.991 9.005 1.00 91.19 94 ALA A N 1
ATOM 659 C CA . ALA A 1 94 ? -12.190 -8.201 8.077 1.00 91.19 94 ALA A CA 1
ATOM 660 C C . ALA A 1 94 ? -12.516 -9.219 6.970 1.00 91.19 94 ALA A C 1
ATOM 662 O O . ALA A 1 94 ? -12.210 -8.973 5.808 1.00 91.19 94 ALA A O 1
ATOM 663 N N . VAL A 1 95 ? -13.181 -10.329 7.311 1.00 94.50 95 VAL A N 1
ATOM 664 C CA . VAL A 1 95 ? -13.502 -11.405 6.353 1.00 94.50 95 VAL A CA 1
ATOM 665 C C . VAL A 1 95 ? -14.410 -10.898 5.231 1.00 94.50 95 VAL A C 1
ATOM 667 O O . VAL A 1 95 ? -14.103 -11.088 4.057 1.00 94.50 95 VAL A O 1
ATOM 670 N N . VAL A 1 96 ? -15.499 -10.206 5.584 1.00 96.62 96 VAL A N 1
ATOM 671 C CA . VAL A 1 96 ? -16.453 -9.660 4.606 1.00 96.62 96 VAL A CA 1
ATOM 672 C C . VAL A 1 96 ? -15.794 -8.576 3.755 1.00 96.62 96 VAL A C 1
ATOM 674 O O . VAL A 1 96 ? -15.927 -8.592 2.535 1.00 96.62 96 VAL A O 1
ATOM 677 N N . ALA A 1 97 ? -15.048 -7.659 4.378 1.00 95.31 97 ALA A N 1
ATOM 678 C CA . ALA A 1 97 ? -14.375 -6.576 3.666 1.00 95.31 97 ALA A CA 1
ATOM 679 C C . ALA A 1 97 ? -13.352 -7.098 2.643 1.00 95.31 97 ALA A C 1
ATOM 681 O O . ALA A 1 97 ? -13.376 -6.679 1.489 1.00 95.31 97 ALA A O 1
ATOM 682 N N . VAL A 1 98 ? -12.498 -8.048 3.039 1.00 94.00 98 VAL A N 1
ATOM 683 C CA . VAL A 1 98 ? -11.512 -8.666 2.138 1.00 94.00 98 VAL A CA 1
ATOM 684 C C . VAL A 1 98 ? -12.204 -9.440 1.015 1.00 94.00 98 VAL A C 1
ATOM 686 O O . VAL A 1 98 ? -11.801 -9.310 -0.137 1.00 94.00 98 VAL A O 1
ATOM 689 N N . GLY A 1 99 ? -13.277 -10.181 1.313 1.00 96.25 99 GLY A N 1
ATOM 690 C CA . GLY A 1 99 ? -14.066 -10.867 0.286 1.00 96.25 99 GLY A CA 1
ATOM 691 C C . GLY A 1 99 ? -14.633 -9.906 -0.765 1.00 96.25 99 GLY A C 1
ATOM 692 O O . GLY A 1 99 ? -14.536 -10.173 -1.961 1.00 96.25 99 GLY A O 1
ATOM 693 N N . LEU A 1 100 ? -15.153 -8.751 -0.335 1.00 96.69 100 LEU A N 1
ATOM 694 C CA . LEU A 1 100 ? -15.641 -7.705 -1.239 1.00 96.69 100 LEU A CA 1
ATOM 695 C C . LEU A 1 100 ? -14.517 -7.056 -2.054 1.00 96.69 100 LEU A C 1
ATOM 697 O O . LEU A 1 100 ? -14.718 -6.774 -3.233 1.00 96.69 100 LEU A O 1
ATOM 701 N N . PHE A 1 101 ? -13.338 -6.840 -1.463 1.00 94.94 101 PHE A N 1
ATOM 702 C CA . PHE A 1 101 ? -12.179 -6.331 -2.200 1.00 94.94 101 PHE A CA 1
ATOM 703 C C . PHE A 1 101 ? -11.759 -7.293 -3.308 1.00 94.94 101 PHE A C 1
ATOM 705 O O . PHE A 1 101 ? -11.632 -6.866 -4.453 1.00 94.94 101 PHE A O 1
ATOM 712 N N . ILE A 1 102 ? -11.647 -8.588 -3.000 1.00 95.12 102 ILE A N 1
ATOM 713 C CA . ILE A 1 102 ? -11.320 -9.618 -3.991 1.00 95.12 102 ILE A CA 1
ATOM 714 C C . ILE A 1 102 ? -12.388 -9.655 -5.091 1.00 95.12 102 ILE A C 1
ATOM 716 O O . ILE A 1 102 ? -12.045 -9.639 -6.270 1.00 95.12 102 ILE A O 1
ATOM 720 N N . ALA A 1 103 ? -13.677 -9.635 -4.737 1.00 97.06 103 ALA A N 1
ATOM 721 C CA . ALA A 1 103 ? -14.760 -9.608 -5.722 1.00 97.06 103 ALA A CA 1
ATOM 722 C C . ALA A 1 103 ? -14.675 -8.380 -6.648 1.00 97.06 103 ALA A C 1
ATOM 724 O O . ALA A 1 103 ? -14.787 -8.516 -7.865 1.00 97.06 103 ALA A O 1
ATOM 725 N N . GLY A 1 104 ? -14.416 -7.192 -6.094 1.00 96.00 104 GLY A N 1
ATOM 726 C CA . GLY A 1 104 ? -14.218 -5.967 -6.870 1.00 96.00 104 GLY A CA 1
ATOM 727 C C . GLY A 1 104 ? -12.998 -6.036 -7.792 1.00 96.00 104 GLY A C 1
ATOM 728 O O . GLY A 1 104 ? -13.091 -5.634 -8.949 1.00 96.00 104 GLY A O 1
ATOM 729 N N . GLN A 1 105 ? -11.881 -6.598 -7.318 1.00 94.19 105 GLN A N 1
ATOM 730 C CA . GLN A 1 105 ? -10.680 -6.828 -8.129 1.00 94.19 105 GLN A CA 1
ATOM 731 C C . GLN A 1 105 ? -10.957 -7.783 -9.298 1.00 94.19 105 GLN A C 1
ATOM 733 O O . GLN A 1 105 ? -10.519 -7.513 -10.413 1.00 94.19 105 GLN A O 1
ATOM 738 N N . MET A 1 106 ? -11.720 -8.859 -9.075 1.00 95.50 106 MET A N 1
ATOM 739 C CA . MET A 1 106 ? -12.113 -9.804 -10.128 1.00 95.50 106 MET A CA 1
ATOM 740 C C . MET A 1 106 ? -13.032 -9.158 -11.167 1.00 95.50 106 MET A C 1
ATOM 742 O O . MET A 1 106 ? -12.792 -9.297 -12.362 1.00 95.50 106 MET A O 1
ATOM 746 N N . LEU A 1 107 ? -14.047 -8.403 -10.735 1.00 94.50 107 LEU A N 1
ATOM 747 C CA . LEU A 1 107 ? -14.940 -7.676 -11.646 1.00 94.50 107 LEU A CA 1
ATOM 748 C C . LEU A 1 107 ? -14.186 -6.623 -12.468 1.00 94.50 107 LEU A C 1
ATOM 750 O O . LEU A 1 107 ? -14.434 -6.484 -13.665 1.00 9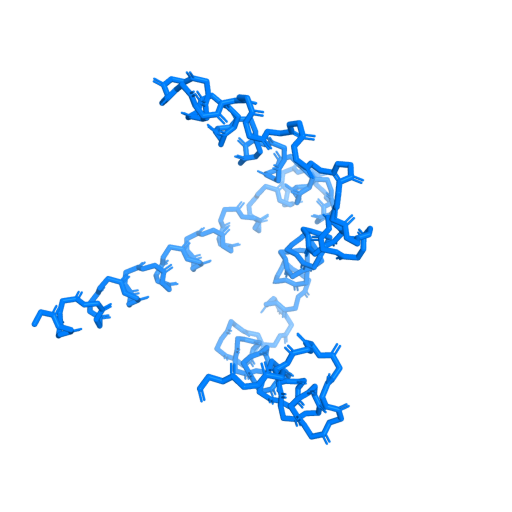4.50 107 LEU A O 1
ATOM 754 N N . ALA A 1 108 ? -13.249 -5.905 -11.842 1.00 90.38 108 ALA A N 1
ATOM 755 C CA . ALA A 1 108 ? -12.395 -4.948 -12.532 1.00 90.38 108 ALA A CA 1
ATOM 756 C C . ALA A 1 108 ? -11.486 -5.642 -13.555 1.00 90.38 108 ALA A C 1
ATOM 758 O O . ALA A 1 108 ? -11.422 -5.178 -14.688 1.00 90.38 108 ALA A O 1
ATOM 759 N N . SER A 1 109 ? -10.846 -6.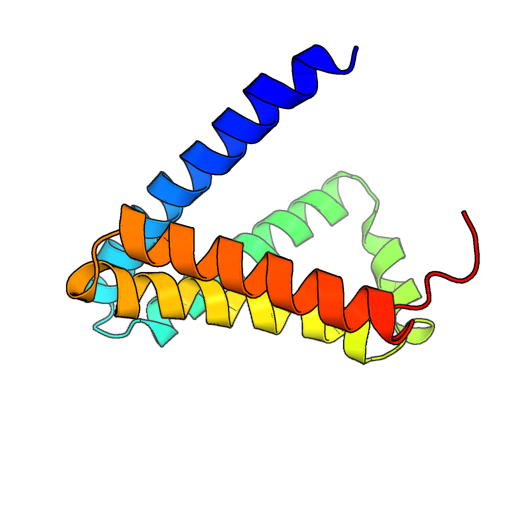762 -13.194 1.00 89.56 109 SER A N 1
ATOM 760 C CA . SER A 1 109 ? -10.028 -7.559 -14.122 1.00 89.56 109 SER A CA 1
ATOM 761 C C . SER A 1 109 ? -10.846 -7.999 -15.330 1.00 89.56 109 SER A C 1
ATOM 763 O O . SER A 1 109 ? -10.482 -7.674 -16.450 1.00 89.56 109 SER A O 1
ATOM 765 N N . LEU A 1 110 ? -12.012 -8.618 -15.107 1.00 89.88 110 LEU A N 1
ATOM 766 C CA . LEU A 1 110 ? -12.902 -9.058 -16.185 1.00 89.88 110 LEU A CA 1
ATOM 767 C C . LEU A 1 110 ? -13.292 -7.909 -17.120 1.00 89.88 110 LEU A C 1
ATOM 769 O O . LEU A 1 110 ? -13.313 -8.085 -18.338 1.00 89.88 110 LEU A O 1
ATOM 773 N N . GLY A 1 111 ? -13.595 -6.732 -16.566 1.00 88.69 111 GLY A N 1
ATOM 774 C CA . GLY A 1 111 ? -13.886 -5.543 -17.361 1.00 88.69 111 GLY A CA 1
ATOM 775 C C . GLY A 1 111 ? -12.679 -5.094 -18.185 1.00 88.69 111 GLY A C 1
ATOM 776 O O . GLY A 1 111 ? -12.799 -4.888 -19.389 1.00 88.69 111 GLY A O 1
ATOM 777 N N . LEU A 1 112 ? -11.509 -4.973 -17.558 1.00 86.69 112 LEU A N 1
ATOM 778 C CA . LEU A 1 112 ? -10.281 -4.528 -18.219 1.00 86.69 112 LEU A CA 1
ATOM 779 C C . LEU A 1 112 ? -9.845 -5.487 -19.334 1.00 86.69 112 LEU A C 1
ATOM 781 O O . LEU A 1 112 ? -9.477 -5.018 -20.413 1.00 86.69 112 LEU A O 1
ATOM 785 N N . ASP A 1 113 ? -9.967 -6.793 -19.101 1.00 84.62 113 ASP A N 1
ATOM 786 C CA . ASP A 1 113 ? -9.667 -7.847 -20.070 1.00 84.62 113 ASP A CA 1
ATOM 787 C C . ASP A 1 113 ? -10.651 -7.810 -21.249 1.00 84.62 113 ASP A C 1
ATOM 789 O O . ASP A 1 113 ? -10.240 -7.854 -22.407 1.00 84.62 113 ASP A O 1
ATOM 793 N N . SER A 1 114 ? -11.950 -7.631 -20.975 1.00 81.62 114 SER A N 1
ATOM 794 C CA . SER A 1 114 ? -12.997 -7.594 -22.011 1.00 81.62 114 SER A CA 1
ATOM 795 C C . SER A 1 114 ? -12.881 -6.397 -22.961 1.00 81.62 114 SER A C 1
ATOM 797 O O . SER A 1 114 ? -13.299 -6.485 -24.113 1.00 81.62 114 SER A O 1
ATOM 799 N N . PHE A 1 115 ? -12.329 -5.273 -22.495 1.00 77.06 115 PHE A N 1
ATOM 800 C CA . PHE A 1 115 ? -12.134 -4.061 -23.300 1.00 77.06 115 PHE A CA 1
ATOM 801 C C . PHE A 1 115 ? -10.691 -3.884 -23.804 1.00 77.06 115 PHE A C 1
ATOM 803 O O . PHE A 1 115 ? -10.399 -2.878 -24.451 1.00 77.06 115 PHE A O 1
ATOM 810 N N . GLY A 1 116 ? -9.775 -4.811 -23.494 1.00 69.81 116 GLY A N 1
ATOM 811 C CA . GLY A 1 116 ? -8.357 -4.708 -23.862 1.00 69.81 116 GLY A CA 1
ATOM 812 C C . GLY A 1 116 ? -7.644 -3.477 -23.281 1.00 69.81 116 GLY A C 1
ATOM 813 O O . GLY A 1 116 ? -6.609 -3.056 -23.796 1.00 69.81 116 GLY A O 1
ATOM 814 N N . LEU A 1 117 ? -8.189 -2.877 -22.215 1.00 66.88 117 LEU A N 1
ATOM 815 C CA . LEU A 1 117 ? -7.796 -1.552 -21.707 1.00 66.88 117 LEU A CA 1
ATOM 816 C C . LEU A 1 117 ? -6.390 -1.519 -21.092 1.00 66.88 117 LEU A C 1
ATOM 818 O O . LEU A 1 117 ? -5.791 -0.450 -21.003 1.00 66.88 117 LEU A O 1
ATOM 822 N N . LEU A 1 118 ? -5.860 -2.674 -20.682 1.00 65.88 118 LEU A N 1
ATOM 823 C CA . LEU A 1 118 ? -4.503 -2.812 -20.141 1.00 65.88 118 LEU A CA 1
ATOM 824 C C . LEU A 1 118 ? -3.472 -3.284 -21.178 1.00 65.88 118 LEU A C 1
ATOM 826 O O . LEU A 1 118 ? -2.333 -3.568 -20.817 1.00 65.88 118 LEU A O 1
ATOM 830 N N . GLY A 1 119 ? -3.838 -3.336 -22.464 1.00 56.16 119 GLY A N 1
ATOM 831 C CA . GLY A 1 119 ? -2.883 -3.643 -23.526 1.00 56.16 119 GLY A CA 1
ATOM 832 C C . GLY A 1 119 ? -2.383 -5.086 -23.506 1.00 56.16 119 GLY A C 1
ATOM 833 O O . GLY A 1 119 ? -1.221 -5.329 -23.819 1.00 56.16 119 GLY A O 1
ATOM 834 N N . HIS A 1 120 ? -3.247 -6.056 -23.192 1.00 52.66 120 HIS A N 1
ATOM 835 C CA . HIS A 1 120 ? -3.000 -7.456 -23.549 1.00 52.66 120 HIS A CA 1
ATOM 836 C C . HIS A 1 120 ? -3.172 -7.644 -25.067 1.00 52.66 120 HIS A C 1
ATOM 838 O O . HIS A 1 120 ? -4.085 -8.314 -25.536 1.00 52.66 120 HIS A O 1
ATOM 844 N N . ALA A 1 121 ? -2.304 -6.996 -25.845 1.00 40.88 121 ALA A N 1
ATOM 845 C CA . ALA A 1 121 ? -1.981 -7.436 -27.190 1.00 40.88 121 ALA A CA 1
ATOM 846 C C . ALA A 1 121 ? -0.921 -8.539 -27.043 1.00 40.88 121 ALA A C 1
ATOM 848 O O . ALA A 1 121 ? 0.246 -8.238 -26.820 1.00 40.88 121 ALA A O 1
ATOM 849 N N . GLU A 1 122 ? -1.391 -9.788 -27.106 1.00 40.59 122 GLU A N 1
ATOM 850 C CA . GLU A 1 122 ? -0.635 -11.038 -27.301 1.00 40.59 122 GLU A CA 1
ATOM 851 C C . GLU A 1 122 ? 0.394 -11.442 -26.216 1.00 40.59 122 GLU A C 1
ATOM 853 O O . GLU A 1 122 ? 1.469 -10.861 -26.071 1.00 40.59 122 GLU A O 1
ATOM 858 N N . GLN A 1 123 ? 0.072 -12.527 -25.497 1.00 35.16 123 GLN A N 1
ATOM 859 C CA . GLN A 1 123 ? 1.047 -13.514 -25.014 1.00 35.16 123 GLN A CA 1
ATOM 860 C C . GLN A 1 123 ? 0.848 -14.810 -25.792 1.00 35.16 123 GLN A C 1
ATOM 862 O O . GLN A 1 123 ? -0.334 -15.161 -26.019 1.00 35.16 123 GLN A O 1
#

Sequence (123 aa):
MDTLFIPLSLAAGGLLAVQAGANAQLSKATGSPFAATTIQVVLAALLLLIVAILTGTSAAFGGLRAVPWWHAIGGVATALYVASTILVFPRLGAVVAVGLFIAGQMLASLGLDSFGLLGHAEQ

pLDDT: mean 89.48, std 11.19, range [35.16, 97.5]

Radius of gyration: 17.28 Å; chains: 1; bounding box: 41×36×45 Å

Foldseek 3Di:
DVVVVVVVVVVVVVVVVVLLVQLLVQCVVVVHSLVSLVVVLVVVVVVVCVVCVVVVNNVVVVCCVVDPPVVVCVVVVVSVVSSCSNVPCVPQNPVRSVVVVVVVVVVVVVVCVVVCVVVPPDD

Secondary structure (DSSP, 8-state):
-GGGHHHHHHHHHHHHHHHHHHHHHHHHHHS-HHHHHHHHHHHHHHHHHHHHHHTT-GGGGGGGGGS-HHHHTHHHHHHHHHHHHHHHHHHH-HHHHHHHHHHHHHHHHHHHHHTTTT-----